Protein AF-X1M223-F1 (afdb_monomer_lite)

Sequence (99 aa):
QASEEAPRSATKEGKVGVRVPDHPFFTKVMARIERPLFGTSVNRTGEPPLQNIDEMIERFGGVDLIVTGTIGRGTSSAIID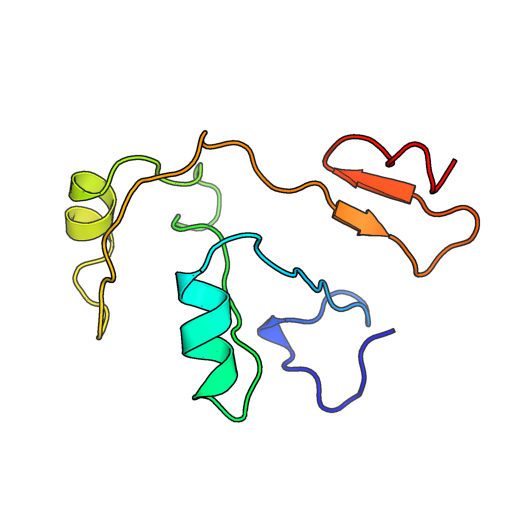LTVSPPQALRGELPEGLL

Secondary structure (DSSP, 8-state):
---TTS-GGGEETTEE-------HHHHHHHTT-SS------SS-TTSPPP--HHHHHHHHTTSS---------SPPPPEEE-SSSS-EEEESPPPGGG-

pLDDT: mean 89.84, std 5.31, range [70.06, 96.44]

Radius of gyration: 15.79 Å; chains: 1; bounding box: 36×32×34 Å

Foldseek 3Di:
DDDPPDDPVQDDPNDGDDDDDPDVVCVVVVVVDPDDDDDDAQDDPPDQGDQDVVVSCVVPVPDPDDDDDDGPPSDDDWGWDPVDPQIDTPGDDDPPVSD

InterPro domains:
  IPR006070 Threonylcarbamoyl-AMP synthase-like domain [PF01300] (10-91)
  IPR006070 Threonylcarbamoyl-AMP synthase-like domain [PS51163] (1-95)
  IPR017945 DHBP synthase RibB-like alpha/beta domain superfamily [SSF55821] (8-91)

Structure (mmCIF, N/CA/C/O backbone):
data_AF-X1M223-F1
#
_entry.id   AF-X1M223-F1
#
loop_
_atom_site.group_PDB
_atom_site.id
_atom_site.type_symbol
_atom_site.label_atom_id
_atom_site.label_alt_id
_atom_site.label_comp_id
_atom_site.label_asym_id
_atom_site.label_entity_id
_atom_site.label_seq_id
_atom_site.pdbx_PDB_ins_code
_atom_site.Cartn_x
_atom_site.Cartn_y
_atom_site.Cartn_z
_atom_site.occupancy
_atom_site.B_iso_or_equiv
_atom_site.auth_seq_id
_atom_site.auth_comp_id
_atom_site.auth_asym_id
_atom_site.auth_atom_id
_atom_site.pdbx_PDB_model_num
ATOM 1 N N . GLN A 1 1 ? -8.394 -3.503 14.475 1.00 86.69 1 GLN A N 1
ATOM 2 C CA . GLN A 1 1 ? -7.112 -4.071 14.947 1.00 86.69 1 GLN A CA 1
ATOM 3 C C . GLN A 1 1 ? -6.741 -5.232 14.036 1.00 86.69 1 GLN A C 1
ATOM 5 O O . GLN A 1 1 ? -7.647 -5.820 13.452 1.00 86.69 1 GLN A O 1
ATOM 10 N N . ALA A 1 2 ? -5.453 -5.512 13.853 1.00 90.62 2 ALA A N 1
ATOM 11 C CA . ALA A 1 2 ? -4.984 -6.680 13.112 1.00 90.62 2 ALA A CA 1
ATOM 12 C C . ALA A 1 2 ? -5.256 -7.962 13.917 1.00 90.62 2 ALA A C 1
ATOM 14 O O . ALA A 1 2 ? -5.175 -7.944 15.144 1.00 90.62 2 ALA A O 1
ATOM 15 N N . SER A 1 3 ? -5.586 -9.057 13.232 1.00 90.69 3 SER A N 1
ATOM 16 C CA . SER A 1 3 ? -5.655 -10.384 13.850 1.00 90.69 3 SER A CA 1
ATOM 17 C C . SER A 1 3 ? -4.252 -10.962 14.061 1.00 90.69 3 SER A C 1
ATOM 19 O O . SER A 1 3 ? -3.284 -10.498 13.458 1.00 90.69 3 SER A O 1
ATOM 21 N N . GLU A 1 4 ? -4.144 -12.016 14.873 1.00 88.62 4 GLU A N 1
ATOM 22 C CA . GLU A 1 4 ? -2.882 -12.745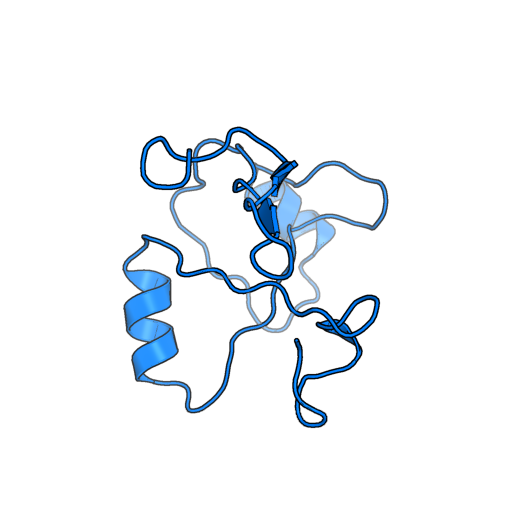 15.080 1.00 88.62 4 GLU A CA 1
ATOM 23 C C . GLU A 1 4 ? -2.364 -13.428 13.802 1.00 88.62 4 GLU A C 1
ATOM 25 O O . GLU A 1 4 ? -1.167 -13.667 13.664 1.00 88.62 4 GLU A O 1
ATOM 30 N N . GLU A 1 5 ? -3.254 -13.699 12.845 1.00 88.38 5 GLU A N 1
ATOM 31 C CA . GLU A 1 5 ? -2.925 -14.295 11.546 1.00 88.38 5 GLU A CA 1
ATOM 32 C C . GLU A 1 5 ? -2.296 -13.292 10.565 1.00 88.38 5 GLU A C 1
ATOM 34 O O . GLU A 1 5 ? -1.729 -13.689 9.543 1.00 88.38 5 GLU A O 1
ATOM 39 N N . ALA A 1 6 ? -2.390 -11.986 10.841 1.00 87.56 6 ALA A N 1
ATOM 40 C CA . ALA A 1 6 ? -1.829 -10.970 9.964 1.00 87.56 6 ALA A CA 1
ATOM 41 C C . ALA A 1 6 ? -0.288 -11.070 9.933 1.00 87.56 6 ALA A C 1
ATOM 43 O O . ALA A 1 6 ? 0.354 -11.112 10.988 1.00 87.56 6 ALA A O 1
ATOM 44 N N . PRO A 1 7 ? 0.350 -11.061 8.744 1.00 86.94 7 PRO A N 1
ATOM 45 C CA . PRO A 1 7 ? 1.803 -11.126 8.651 1.00 86.94 7 PRO A CA 1
ATOM 46 C C . PRO A 1 7 ? 2.462 -9.973 9.407 1.00 86.94 7 PRO A C 1
ATOM 48 O O . PRO A 1 7 ? 2.103 -8.815 9.198 1.00 86.94 7 PRO A O 1
ATOM 51 N N . ARG A 1 8 ? 3.492 -10.262 10.214 1.00 87.56 8 ARG A N 1
ATOM 52 C CA . ARG A 1 8 ? 4.209 -9.232 10.992 1.00 87.56 8 ARG A CA 1
ATOM 53 C C . ARG A 1 8 ? 4.750 -8.090 10.129 1.00 87.56 8 ARG A C 1
ATOM 55 O O . ARG A 1 8 ? 4.770 -6.949 10.572 1.00 87.56 8 ARG A O 1
ATOM 62 N N . SER A 1 9 ? 5.153 -8.388 8.893 1.00 87.69 9 SER A N 1
ATOM 63 C CA . SER A 1 9 ? 5.613 -7.399 7.910 1.00 87.69 9 SER A CA 1
ATOM 64 C C . SER A 1 9 ? 4.519 -6.427 7.449 1.00 87.69 9 SER A C 1
ATOM 66 O O . SER A 1 9 ? 4.839 -5.346 6.962 1.00 87.69 9 SER A O 1
ATOM 68 N N . ALA A 1 10 ? 3.246 -6.792 7.611 1.00 87.00 10 ALA A N 1
ATOM 69 C CA . ALA A 1 10 ? 2.082 -5.989 7.251 1.00 87.00 10 ALA A CA 1
ATOM 70 C C . ALA A 1 10 ? 1.423 -5.296 8.456 1.00 87.00 10 ALA A C 1
ATOM 72 O O . ALA A 1 10 ? 0.481 -4.520 8.279 1.00 87.00 10 ALA A O 1
ATOM 73 N N . THR A 1 11 ? 1.902 -5.564 9.672 1.00 92.00 11 THR A N 1
ATOM 74 C CA . THR A 1 11 ? 1.350 -5.003 10.907 1.00 92.00 11 THR A CA 1
ATOM 75 C C . THR A 1 11 ? 2.287 -3.980 11.528 1.00 92.00 11 THR A C 1
ATOM 77 O O . THR A 1 11 ? 3.489 -4.217 11.639 1.00 92.00 11 THR A O 1
ATOM 80 N N . LYS A 1 12 ? 1.731 -2.875 12.023 1.00 90.81 12 LYS A N 1
ATOM 81 C CA . LYS A 1 12 ? 2.452 -1.894 12.840 1.00 90.81 12 LYS A CA 1
ATOM 82 C C . LYS A 1 12 ? 1.608 -1.558 14.060 1.00 90.81 12 LYS A C 1
ATOM 84 O O . LYS A 1 12 ? 0.455 -1.177 13.904 1.00 90.81 12 LYS A O 1
ATOM 89 N N . GLU A 1 13 ? 2.174 -1.724 15.257 1.00 92.19 13 GLU A N 1
ATOM 90 C CA . GLU A 1 13 ? 1.502 -1.395 16.530 1.00 92.19 13 GLU A CA 1
ATOM 91 C C . GLU A 1 13 ? 0.111 -2.054 16.664 1.00 92.19 13 GLU A C 1
ATOM 93 O O . GLU A 1 13 ? -0.857 -1.434 17.092 1.00 92.19 13 GLU A O 1
ATOM 98 N N . GLY A 1 14 ? -0.016 -3.313 16.226 1.00 93.00 14 GLY A N 1
ATOM 99 C CA . GLY A 1 14 ? -1.288 -4.049 16.247 1.00 93.00 14 GLY A CA 1
ATOM 100 C C . GLY A 1 14 ? -2.311 -3.604 15.193 1.00 93.00 14 GLY A C 1
ATOM 101 O O . GLY A 1 14 ? -3.413 -4.146 15.149 1.00 93.00 14 GLY A O 1
ATOM 102 N N . LYS A 1 15 ? -1.968 -2.660 14.309 1.00 94.31 15 LYS A N 1
ATOM 103 C CA . LYS A 1 15 ? -2.812 -2.195 13.200 1.00 94.31 15 LYS A CA 1
ATOM 104 C C . LYS A 1 15 ? -2.346 -2.786 11.870 1.00 94.31 15 LYS A C 1
ATOM 106 O O . LYS A 1 15 ? -1.163 -3.059 11.678 1.00 94.31 15 LYS A O 1
ATOM 111 N N . VAL A 1 16 ? -3.285 -2.943 10.939 1.00 93.50 16 VAL A N 1
ATOM 112 C CA . VAL A 1 16 ? -3.035 -3.357 9.551 1.00 93.50 16 VAL A CA 1
ATOM 113 C C . VAL A 1 16 ? -3.673 -2.342 8.609 1.00 93.50 16 VAL A C 1
ATOM 115 O O . VAL A 1 16 ? -4.801 -1.902 8.834 1.00 93.50 16 VAL A O 1
ATOM 118 N N . GLY A 1 17 ? -2.937 -1.951 7.570 1.00 92.31 17 GLY A N 1
ATOM 119 C CA . GLY A 1 17 ? -3.453 -1.104 6.499 1.00 92.31 17 GLY A CA 1
ATOM 120 C C . GLY A 1 17 ? -4.059 -1.957 5.390 1.00 92.31 17 GLY A C 1
ATOM 121 O O . GLY A 1 17 ? -3.422 -2.896 4.918 1.00 92.31 17 GLY A O 1
ATOM 122 N N . VAL A 1 18 ? -5.270 -1.617 4.951 1.00 92.00 18 VAL A N 1
ATOM 123 C CA . VAL A 1 18 ? -5.956 -2.297 3.842 1.00 92.00 18 VAL A CA 1
ATOM 124 C C . VAL A 1 18 ? -6.275 -1.279 2.754 1.00 92.00 18 VAL A C 1
ATOM 126 O O . VAL A 1 18 ? -6.655 -0.146 3.042 1.00 92.00 18 VAL A O 1
ATOM 129 N N . ARG A 1 19 ? -6.113 -1.681 1.491 1.00 90.31 19 ARG A N 1
ATOM 130 C CA . ARG A 1 19 ? -6.459 -0.874 0.318 1.00 90.31 19 ARG A CA 1
ATOM 131 C C . ARG A 1 19 ? -7.176 -1.739 -0.708 1.00 90.31 19 ARG A C 1
ATOM 133 O O . ARG A 1 19 ? -6.752 -2.863 -0.958 1.00 90.31 19 ARG A O 1
ATOM 140 N N . VAL A 1 20 ? -8.191 -1.171 -1.352 1.00 89.69 20 VAL A N 1
ATOM 141 C CA . VAL A 1 20 ? -8.854 -1.745 -2.529 1.00 89.69 20 VAL A CA 1
ATOM 142 C C . VAL A 1 20 ? -8.498 -0.867 -3.733 1.00 89.69 20 VAL A C 1
ATOM 144 O O . VAL A 1 20 ? -9.057 0.219 -3.866 1.00 89.69 20 VAL A O 1
ATOM 147 N N . PRO A 1 21 ? -7.503 -1.245 -4.560 1.00 87.06 21 PRO A N 1
ATOM 148 C CA . PRO A 1 21 ? -7.131 -0.448 -5.723 1.00 87.06 21 PRO A CA 1
ATOM 149 C C . PRO A 1 21 ? -8.248 -0.447 -6.768 1.00 87.06 21 PRO A C 1
ATOM 151 O O . PRO A 1 21 ? -8.693 -1.513 -7.191 1.00 87.06 21 PRO A O 1
ATOM 154 N N . ASP A 1 22 ? -8.633 0.736 -7.238 1.0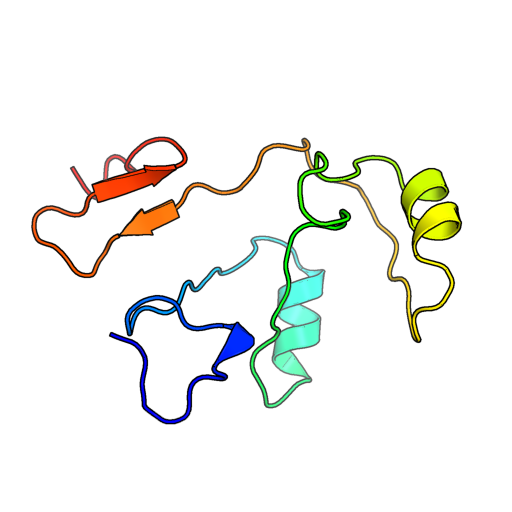0 87.50 22 ASP A N 1
ATOM 155 C CA . ASP A 1 22 ? -9.533 0.890 -8.382 1.00 87.50 22 ASP A CA 1
ATOM 156 C C . ASP A 1 22 ? -8.767 0.662 -9.695 1.00 87.50 22 ASP A C 1
ATOM 158 O O . ASP A 1 22 ? -8.370 1.593 -10.396 1.00 87.50 22 ASP A O 1
ATOM 162 N N . HIS A 1 23 ? -8.423 -0.599 -9.968 1.00 87.19 23 HIS A N 1
ATOM 163 C CA . HIS A 1 23 ? -7.730 -0.973 -11.195 1.00 87.19 23 HIS A CA 1
ATOM 164 C C . HIS A 1 23 ? -8.049 -2.427 -11.602 1.00 87.19 23 HIS A C 1
ATOM 166 O O . HIS A 1 23 ? -7.770 -3.351 -10.827 1.00 87.19 23 HIS A O 1
ATOM 172 N N . PRO A 1 24 ? -8.526 -2.681 -12.843 1.00 90.62 24 PRO A N 1
ATOM 173 C CA . PRO A 1 24 ? -9.003 -4.001 -13.276 1.00 90.62 24 PRO A CA 1
ATOM 174 C C . PRO A 1 24 ? -7.993 -5.145 -13.132 1.00 90.62 24 PRO A C 1
ATOM 176 O O . PRO A 1 24 ? -8.385 -6.300 -12.961 1.00 90.62 24 PRO A O 1
ATOM 179 N N . PHE A 1 25 ? -6.692 -4.846 -13.210 1.00 91.12 25 PHE A N 1
ATOM 180 C CA . PHE A 1 25 ? -5.633 -5.830 -12.960 1.00 91.12 25 PHE A CA 1
ATOM 181 C C . PHE A 1 25 ? -5.757 -6.460 -11.568 1.00 91.12 25 PHE A C 1
ATOM 183 O O . PHE A 1 25 ? -5.806 -7.684 -11.468 1.00 91.12 25 PHE A O 1
ATOM 190 N N . PHE A 1 26 ? -5.877 -5.650 -10.509 1.00 90.75 26 PHE A N 1
ATOM 191 C CA . PHE A 1 26 ? -5.960 -6.175 -9.147 1.00 90.75 26 PHE A CA 1
ATOM 192 C C . PHE A 1 26 ? -7.253 -6.957 -8.945 1.00 90.75 26 PHE A C 1
ATOM 194 O O . PHE A 1 26 ? -7.200 -8.042 -8.382 1.00 90.75 26 PHE A O 1
ATOM 201 N N . THR A 1 27 ? -8.385 -6.508 -9.495 1.00 90.94 27 THR A N 1
ATOM 202 C CA . THR A 1 27 ? -9.637 -7.284 -9.456 1.00 90.94 27 THR A CA 1
ATOM 203 C C . THR A 1 27 ? -9.465 -8.676 -10.076 1.00 90.94 27 THR A C 1
ATOM 205 O O . THR A 1 27 ? -9.851 -9.677 -9.475 1.00 90.94 27 THR A O 1
ATOM 208 N N . LYS A 1 28 ? -8.838 -8.769 -11.258 1.00 93.88 28 LYS A N 1
ATOM 209 C CA . LYS A 1 28 ? -8.618 -10.048 -11.960 1.00 93.88 28 LYS A CA 1
ATOM 210 C C . LYS A 1 28 ? -7.613 -10.961 -11.256 1.00 93.88 28 LYS A C 1
ATOM 212 O O . LYS A 1 28 ? -7.778 -12.181 -11.326 1.00 93.88 28 LYS A O 1
ATOM 217 N N . VAL A 1 29 ? -6.581 -10.386 -10.637 1.00 93.88 29 VAL A N 1
ATOM 218 C CA . VAL A 1 29 ? -5.562 -11.120 -9.870 1.00 93.88 29 VAL A CA 1
ATOM 219 C C . VAL A 1 29 ? -6.156 -11.637 -8.567 1.00 93.88 29 VAL A C 1
ATOM 221 O O . VAL A 1 29 ? -6.077 -12.834 -8.314 1.00 93.88 29 VAL A O 1
ATOM 224 N N . MET A 1 30 ? -6.819 -10.775 -7.792 1.00 93.19 30 MET A N 1
ATOM 225 C CA . MET A 1 30 ? -7.454 -11.148 -6.524 1.00 93.19 30 MET A CA 1
ATOM 226 C C . MET A 1 30 ? -8.528 -12.228 -6.708 1.00 93.19 30 MET A C 1
ATOM 228 O O . MET A 1 30 ? -8.667 -13.084 -5.849 1.00 93.19 30 MET A O 1
ATOM 232 N N . ALA A 1 31 ? -9.229 -12.259 -7.847 1.00 93.50 31 ALA A N 1
ATOM 233 C CA . ALA A 1 31 ? -10.184 -13.327 -8.167 1.00 93.50 31 ALA A CA 1
ATOM 234 C C . ALA A 1 31 ? -9.537 -14.706 -8.425 1.00 93.50 31 ALA A C 1
ATOM 236 O O . ALA A 1 31 ? -10.246 -15.703 -8.527 1.00 93.50 31 ALA A O 1
ATOM 237 N N . ARG A 1 32 ? -8.211 -14.766 -8.599 1.00 95.25 32 ARG A N 1
ATOM 238 C CA . ARG A 1 32 ? -7.452 -15.996 -8.887 1.00 95.25 32 ARG A CA 1
ATOM 239 C C . ARG A 1 32 ? -6.541 -16.426 -7.745 1.00 95.25 32 ARG A C 1
ATOM 241 O O . ARG A 1 32 ? -6.085 -17.564 -7.754 1.00 95.25 32 ARG A O 1
ATOM 248 N N . ILE A 1 33 ? -6.235 -15.530 -6.810 1.00 94.00 33 ILE A N 1
ATOM 249 C CA . ILE A 1 33 ? -5.386 -15.837 -5.661 1.00 94.00 33 ILE A CA 1
ATOM 250 C C . ILE A 1 33 ? -6.245 -15.983 -4.408 1.00 94.00 33 ILE A C 1
ATOM 252 O O . ILE A 1 33 ? -7.054 -15.123 -4.085 1.00 94.00 33 ILE A O 1
ATOM 25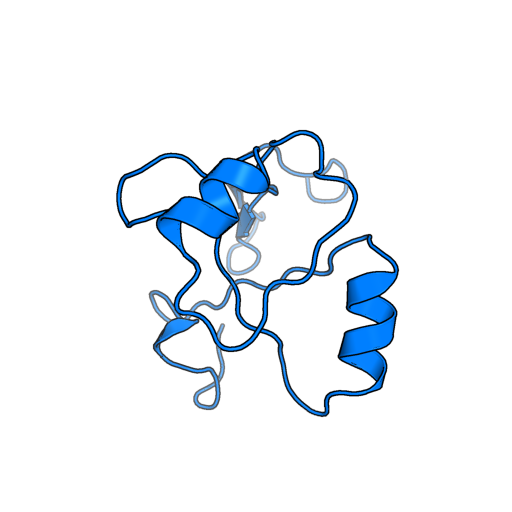6 N N . GLU A 1 34 ? -6.035 -17.057 -3.656 1.00 90.31 34 GLU A N 1
ATOM 257 C CA . GLU A 1 34 ? -6.762 -17.330 -2.406 1.00 90.31 34 GLU A CA 1
ATOM 258 C C . GLU A 1 34 ? -6.058 -16.708 -1.187 1.00 90.31 34 GLU A C 1
ATOM 260 O O . GLU A 1 34 ? -6.034 -17.271 -0.095 1.00 90.31 34 GLU A O 1
ATOM 265 N N . ARG A 1 35 ? -5.384 -15.568 -1.380 1.00 88.69 35 ARG A N 1
ATOM 266 C CA . ARG A 1 35 ? -4.609 -14.891 -0.331 1.00 88.69 35 ARG A CA 1
ATOM 267 C C . ARG A 1 35 ? -4.508 -13.384 -0.565 1.00 88.69 35 ARG A C 1
ATOM 269 O O . ARG A 1 35 ? -4.564 -12.952 -1.717 1.00 88.69 35 ARG A O 1
ATOM 276 N N . PRO A 1 36 ? -4.311 -12.578 0.493 1.00 86.81 36 PRO A N 1
ATOM 277 C CA . PRO A 1 36 ? -4.051 -11.151 0.351 1.00 86.81 36 PRO A CA 1
ATOM 278 C C . PRO A 1 36 ? -2.780 -10.879 -0.455 1.00 86.81 36 PRO A C 1
ATOM 280 O O . PRO A 1 36 ? -1.790 -11.605 -0.343 1.00 86.81 36 PRO A O 1
ATOM 283 N N . LEU A 1 37 ? -2.788 -9.783 -1.211 1.00 89.69 37 LEU A N 1
ATOM 284 C CA . LEU A 1 37 ? -1.592 -9.256 -1.853 1.00 89.69 37 LEU A CA 1
ATOM 285 C C . LEU A 1 37 ? -0.987 -8.154 -0.980 1.00 89.69 37 LEU A C 1
ATOM 287 O O . LEU A 1 37 ? -1.598 -7.106 -0.772 1.00 89.69 37 LEU A O 1
ATOM 291 N N . PHE A 1 38 ? 0.221 -8.396 -0.479 1.00 88.00 38 PHE A N 1
ATOM 292 C CA . PHE A 1 38 ? 1.001 -7.405 0.253 1.00 88.00 38 PHE A CA 1
ATOM 293 C C . PHE A 1 38 ? 1.919 -6.647 -0.708 1.00 88.00 38 PHE A C 1
ATOM 295 O O . PHE A 1 38 ? 2.572 -7.256 -1.552 1.00 88.00 38 PHE A O 1
ATOM 302 N N . GLY A 1 39 ? 1.984 -5.323 -0.579 1.00 86.69 39 GLY A N 1
ATOM 303 C CA . GLY A 1 39 ? 2.846 -4.507 -1.424 1.00 86.69 39 GLY A CA 1
ATOM 304 C C . GLY A 1 39 ? 3.081 -3.112 -0.861 1.00 86.69 39 GLY A C 1
ATOM 305 O O . GLY A 1 39 ? 2.217 -2.536 -0.199 1.00 86.69 39 GLY A O 1
ATOM 306 N N . THR A 1 40 ? 4.258 -2.572 -1.156 1.00 85.88 40 THR A N 1
ATOM 307 C CA . THR A 1 40 ? 4.655 -1.189 -0.872 1.00 85.88 40 THR A CA 1
ATOM 308 C C . THR A 1 40 ? 4.806 -0.413 -2.179 1.00 85.88 40 THR A C 1
ATOM 310 O O . THR A 1 40 ? 4.592 -0.945 -3.268 1.00 85.88 40 THR A O 1
ATOM 313 N N . SER A 1 41 ? 5.178 0.862 -2.089 1.00 87.31 41 SER A N 1
ATOM 314 C CA . SER A 1 41 ? 5.728 1.570 -3.243 1.00 87.31 41 SER A CA 1
ATOM 315 C C . SER A 1 41 ? 7.014 0.894 -3.736 1.00 87.31 41 SER A C 1
ATOM 317 O O . SER A 1 41 ? 7.712 0.228 -2.968 1.00 87.31 41 SER A O 1
ATOM 319 N N . VAL A 1 42 ? 7.309 1.063 -5.027 1.00 90.88 42 VAL A N 1
ATOM 320 C CA . VAL A 1 42 ? 8.550 0.580 -5.641 1.00 90.88 42 VAL A CA 1
ATOM 321 C C . VAL A 1 42 ? 9.643 1.610 -5.376 1.00 90.88 42 VAL A C 1
ATOM 323 O O . VAL A 1 42 ? 9.743 2.615 -6.077 1.00 90.88 42 VAL A O 1
ATOM 326 N N . ASN A 1 43 ? 10.409 1.396 -4.311 1.00 92.12 43 ASN A N 1
ATOM 327 C CA . ASN A 1 43 ? 11.544 2.221 -3.903 1.00 92.12 43 ASN A CA 1
ATOM 328 C C . ASN A 1 43 ? 12.414 1.470 -2.895 1.00 92.12 43 ASN A C 1
ATOM 330 O O . ASN A 1 43 ? 11.961 0.532 -2.238 1.00 92.12 43 ASN A O 1
ATOM 334 N N . ARG A 1 44 ? 13.667 1.910 -2.742 1.00 91.31 44 ARG A N 1
ATOM 335 C CA . ARG A 1 44 ? 14.466 1.523 -1.577 1.00 91.31 44 ARG A CA 1
ATOM 336 C C . ARG A 1 44 ? 14.041 2.360 -0.374 1.00 91.31 44 ARG A C 1
ATOM 338 O O . ARG A 1 44 ? 13.562 3.485 -0.515 1.00 91.31 44 ARG A O 1
ATOM 345 N N . THR A 1 45 ? 14.209 1.804 0.821 1.00 90.00 45 THR A N 1
ATOM 346 C CA . THR A 1 45 ? 13.861 2.481 2.075 1.00 90.00 45 THR A CA 1
ATOM 347 C C . THR A 1 45 ? 14.518 3.859 2.157 1.00 90.00 45 THR A C 1
ATOM 349 O O . THR A 1 45 ? 15.729 3.976 2.003 1.00 90.00 45 THR A O 1
ATOM 352 N N . GLY A 1 46 ? 13.715 4.891 2.422 1.00 90.12 46 GLY A N 1
ATOM 353 C CA . GLY A 1 46 ? 14.167 6.283 2.518 1.00 90.12 46 GLY A CA 1
ATOM 354 C C . GLY A 1 46 ? 14.152 7.055 1.197 1.00 90.12 46 GLY A C 1
ATOM 355 O O . GLY A 1 46 ? 14.244 8.278 1.221 1.00 90.12 46 GLY A O 1
ATOM 356 N N . GLU A 1 47 ? 13.978 6.381 0.061 1.00 92.56 47 GLU A N 1
ATOM 357 C CA . GLU A 1 47 ? 13.908 7.032 -1.247 1.00 92.56 47 GLU A CA 1
ATOM 358 C C . GLU A 1 47 ? 12.462 7.287 -1.705 1.00 92.56 47 GLU A C 1
ATOM 360 O O . GLU A 1 47 ? 11.547 6.570 -1.282 1.00 92.56 47 GLU A O 1
ATOM 365 N N . PRO A 1 48 ? 12.235 8.261 -2.607 1.00 89.31 48 PRO A N 1
ATOM 366 C CA . PRO A 1 48 ? 10.937 8.461 -3.243 1.00 89.31 48 PRO A CA 1
ATOM 367 C C . PRO A 1 48 ? 10.476 7.242 -4.068 1.00 89.31 48 PRO A C 1
ATOM 369 O O . PRO A 1 48 ? 11.306 6.567 -4.679 1.00 89.31 48 PRO A O 1
ATOM 372 N N . PRO A 1 49 ? 9.156 6.974 -4.146 1.00 90.06 49 PRO A N 1
ATOM 373 C CA . PRO A 1 49 ? 8.582 6.007 -5.081 1.00 90.06 49 PRO A CA 1
ATOM 374 C C . PRO A 1 49 ? 8.955 6.308 -6.532 1.00 90.06 49 PRO A C 1
ATOM 376 O O . PRO A 1 49 ? 8.747 7.430 -7.000 1.00 90.06 49 PRO A O 1
ATOM 379 N N . LEU A 1 50 ? 9.419 5.291 -7.255 1.00 90.62 50 LEU A N 1
ATOM 380 C CA . LEU A 1 50 ? 9.689 5.399 -8.685 1.00 90.62 50 LEU A CA 1
ATOM 381 C C . LEU A 1 50 ? 8.394 5.609 -9.479 1.00 90.62 50 LEU A C 1
ATOM 383 O O . LEU A 1 50 ? 7.334 5.095 -9.114 1.00 90.62 50 LEU A O 1
ATOM 387 N N . GLN A 1 51 ? 8.493 6.354 -10.582 1.00 89.00 51 GLN A N 1
ATOM 388 C CA . GLN A 1 51 ? 7.378 6.649 -11.499 1.00 89.00 51 GLN A CA 1
ATOM 389 C C . GLN A 1 51 ? 7.711 6.337 -12.964 1.00 89.00 51 GLN A C 1
ATOM 391 O O . GLN A 1 51 ? 6.903 6.600 -13.850 1.00 89.00 51 GLN A O 1
ATOM 396 N N . ASN A 1 52 ? 8.897 5.792 -13.233 1.00 89.62 52 ASN A N 1
ATOM 397 C CA . ASN A 1 52 ? 9.349 5.413 -14.563 1.00 89.62 52 ASN A CA 1
ATOM 398 C C . ASN A 1 52 ? 9.625 3.904 -14.590 1.00 89.62 52 ASN A C 1
ATOM 400 O O . ASN A 1 52 ? 10.301 3.384 -13.705 1.00 89.62 52 ASN A O 1
ATOM 404 N N . ILE A 1 53 ? 9.075 3.203 -15.585 1.00 90.94 53 ILE A N 1
ATOM 405 C CA . ILE A 1 53 ? 9.191 1.743 -15.665 1.00 90.94 53 ILE A CA 1
ATOM 406 C C . ILE A 1 53 ? 10.611 1.283 -16.007 1.00 90.94 53 ILE A C 1
ATOM 408 O O . ILE A 1 53 ? 11.051 0.270 -15.471 1.00 90.94 53 ILE A O 1
ATOM 412 N N . ASP A 1 54 ? 11.339 2.031 -16.835 1.00 93.06 54 ASP A N 1
ATOM 413 C CA . ASP A 1 54 ? 12.710 1.693 -17.223 1.00 93.06 54 ASP A CA 1
ATOM 414 C C . ASP A 1 54 ? 13.632 1.758 -15.999 1.00 93.06 54 ASP A C 1
ATOM 416 O O . ASP A 1 54 ? 14.385 0.822 -15.739 1.00 93.06 54 ASP A O 1
ATOM 420 N N . GLU A 1 55 ? 13.475 2.790 -15.165 1.00 93.62 55 GLU A N 1
ATOM 421 C CA . GLU A 1 55 ? 14.193 2.918 -13.892 1.00 93.62 55 GLU A CA 1
ATOM 422 C C . GLU A 1 55 ? 13.815 1.799 -12.905 1.00 93.62 55 GLU A C 1
ATOM 424 O O . GLU A 1 55 ? 14.672 1.260 -12.202 1.00 93.62 55 GLU A O 1
ATOM 429 N N . MET A 1 56 ? 12.537 1.402 -12.849 1.00 93.31 56 MET A N 1
ATOM 430 C CA . MET A 1 56 ? 12.116 0.267 -12.018 1.00 93.31 56 MET A CA 1
ATOM 431 C C . MET A 1 56 ? 12.783 -1.033 -12.474 1.00 93.31 56 MET A C 1
ATOM 433 O O . MET A 1 56 ? 13.276 -1.783 -11.633 1.00 93.31 56 MET A O 1
ATOM 437 N N . ILE A 1 57 ? 12.816 -1.298 -13.782 1.00 94.50 57 ILE A N 1
ATOM 438 C CA . ILE A 1 57 ? 13.443 -2.496 -14.355 1.00 94.50 57 ILE A CA 1
ATOM 439 C C . ILE A 1 57 ? 14.951 -2.482 -14.094 1.00 94.50 57 ILE A C 1
ATOM 441 O O . ILE A 1 57 ? 15.497 -3.491 -13.652 1.00 94.50 57 ILE A O 1
ATOM 445 N N . GLU A 1 58 ? 15.618 -1.347 -14.297 1.00 95.50 58 GLU A N 1
ATOM 446 C CA . GLU A 1 58 ? 17.053 -1.208 -14.043 1.00 95.50 58 GLU A CA 1
ATOM 447 C C . GLU A 1 58 ? 17.395 -1.481 -12.570 1.00 95.50 58 GLU A C 1
ATOM 449 O O . GLU A 1 58 ? 18.322 -2.231 -12.259 1.00 95.50 58 GLU A O 1
ATOM 454 N N . ARG A 1 59 ? 16.622 -0.909 -11.640 1.00 95.31 59 ARG A N 1
ATOM 455 C CA . ARG A 1 59 ? 16.929 -0.959 -10.203 1.00 95.31 59 ARG A CA 1
ATOM 456 C C . ARG A 1 59 ? 16.432 -2.218 -9.493 1.00 95.31 59 ARG A C 1
ATOM 458 O O . ARG A 1 59 ? 17.003 -2.585 -8.461 1.00 95.31 59 ARG A O 1
ATOM 465 N N . PHE A 1 60 ? 15.374 -2.848 -10.005 1.00 94.50 60 PHE A N 1
ATOM 466 C CA . PHE A 1 60 ? 14.689 -3.992 -9.388 1.00 94.50 60 PHE A CA 1
ATOM 467 C C . PHE A 1 60 ? 14.585 -5.217 -10.310 1.00 94.50 60 PHE A C 1
ATOM 469 O O . PHE A 1 60 ? 13.851 -6.147 -9.993 1.00 94.50 60 PHE A O 1
ATOM 476 N N . GLY A 1 61 ? 15.342 -5.282 -11.409 1.00 94.31 61 GLY A N 1
ATOM 477 C CA . GLY A 1 61 ? 15.290 -6.379 -12.389 1.00 94.31 61 GLY A CA 1
ATOM 478 C C . GLY A 1 61 ? 15.607 -7.787 -11.864 1.00 94.31 61 GLY A C 1
ATOM 479 O O . GLY A 1 61 ? 15.417 -8.756 -12.586 1.00 94.31 61 GLY A O 1
ATOM 480 N N . GLY A 1 62 ? 16.067 -7.926 -10.617 1.00 95.12 62 GLY A N 1
ATOM 481 C CA . GLY A 1 62 ? 16.335 -9.216 -9.971 1.00 95.12 62 GLY A CA 1
ATOM 482 C C . GLY A 1 62 ? 15.117 -9.914 -9.348 1.00 95.12 62 GLY A C 1
ATOM 483 O O . GLY A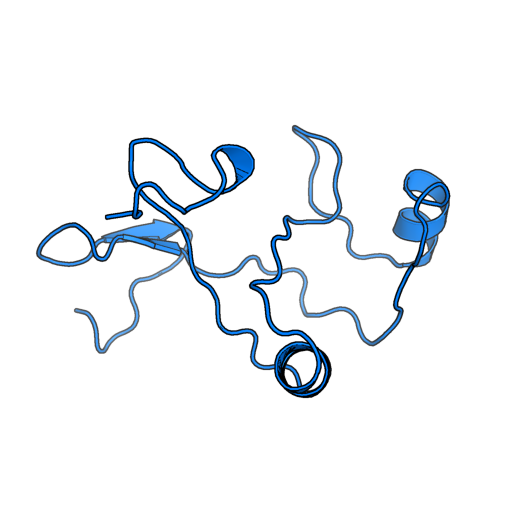 1 62 ? 15.308 -10.866 -8.598 1.00 95.12 62 GLY A O 1
ATOM 484 N N . VAL A 1 63 ? 13.893 -9.429 -9.580 1.00 94.50 63 VAL A N 1
ATOM 485 C CA . VAL A 1 63 ? 12.648 -10.052 -9.085 1.00 94.50 63 VAL A CA 1
ATOM 486 C C . VAL A 1 63 ? 12.124 -11.128 -10.040 1.00 94.50 63 VAL A C 1
ATOM 488 O O . VAL A 1 63 ? 12.403 -11.093 -11.235 1.00 94.50 63 VAL A O 1
ATOM 491 N N . ASP A 1 64 ? 11.295 -12.047 -9.535 1.00 96.44 64 ASP A N 1
ATOM 492 C CA . ASP A 1 64 ? 10.726 -13.145 -10.336 1.00 96.44 64 ASP A CA 1
ATOM 493 C C . ASP A 1 64 ? 9.803 -12.669 -11.472 1.00 96.44 64 ASP A C 1
ATOM 495 O O . ASP A 1 64 ? 9.655 -13.343 -12.492 1.00 96.44 64 ASP A O 1
ATOM 499 N N . LEU A 1 65 ? 9.136 -11.523 -11.288 1.00 93.62 65 LEU A N 1
ATOM 500 C CA . LEU A 1 65 ? 8.172 -10.984 -12.242 1.00 93.62 65 LEU A CA 1
ATOM 501 C C . LEU A 1 65 ? 8.051 -9.463 -12.125 1.00 93.62 65 LEU A C 1
ATOM 503 O O . LEU A 1 65 ? 7.816 -8.928 -11.042 1.00 93.62 65 LEU A O 1
ATOM 507 N N . ILE A 1 66 ? 8.093 -8.786 -13.274 1.00 92.38 66 ILE A N 1
ATOM 508 C CA . ILE A 1 66 ? 7.686 -7.386 -13.418 1.00 92.38 66 ILE A CA 1
ATOM 509 C C . ILE A 1 66 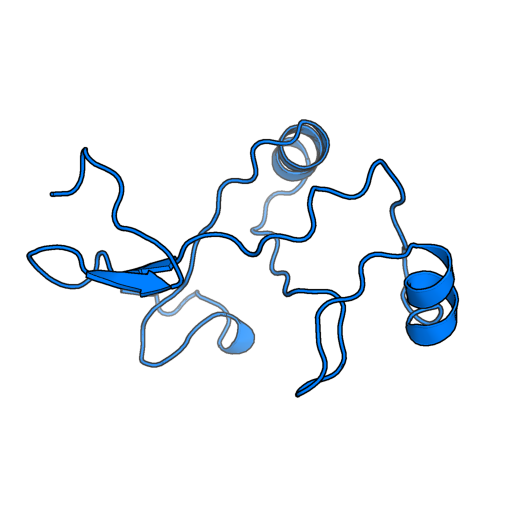? 6.449 -7.337 -14.311 1.00 92.38 66 ILE A C 1
ATOM 511 O O . ILE A 1 66 ? 6.466 -7.811 -15.445 1.00 92.38 66 ILE A O 1
ATOM 515 N N . VAL A 1 67 ? 5.368 -6.750 -13.796 1.00 90.69 67 VAL A N 1
ATOM 516 C CA . VAL A 1 67 ? 4.141 -6.506 -14.561 1.00 90.69 67 VAL A CA 1
ATOM 517 C C . VAL A 1 67 ? 4.102 -5.039 -14.965 1.00 90.69 67 VAL A C 1
ATOM 519 O O . VAL A 1 67 ? 4.121 -4.159 -14.106 1.00 90.69 67 VAL A O 1
ATOM 522 N N . THR A 1 68 ? 4.033 -4.778 -16.267 1.00 89.12 68 THR A N 1
ATOM 523 C CA . THR A 1 68 ? 4.012 -3.422 -16.823 1.00 89.12 68 THR A CA 1
ATOM 524 C C . THR A 1 68 ? 2.597 -2.999 -17.226 1.00 89.12 68 THR A C 1
ATOM 526 O O . THR A 1 68 ? 1.712 -3.823 -17.466 1.00 89.12 68 THR A O 1
ATOM 529 N N . GLY A 1 69 ? 2.370 -1.689 -17.274 1.00 86.00 69 GLY A N 1
ATOM 530 C CA . GLY A 1 69 ? 1.096 -1.075 -17.632 1.00 86.00 69 GLY A CA 1
ATOM 531 C C . GLY A 1 69 ? 1.188 0.444 -17.535 1.00 86.00 69 GLY A C 1
ATOM 532 O O . GLY A 1 69 ? 2.272 1.000 -17.356 1.00 86.00 69 GLY A O 1
ATOM 533 N N . THR A 1 70 ? 0.054 1.131 -17.641 1.00 81.62 70 THR A N 1
ATOM 534 C CA . THR A 1 70 ? 0.015 2.583 -17.446 1.00 81.62 70 THR A CA 1
ATOM 535 C C . THR A 1 70 ? 0.361 2.930 -15.999 1.00 81.62 70 THR A C 1
ATOM 537 O O . THR A 1 70 ? -0.265 2.425 -15.066 1.00 81.62 70 THR A O 1
ATOM 540 N N . ILE A 1 71 ? 1.343 3.811 -15.804 1.00 77.56 71 ILE A N 1
ATOM 541 C CA . ILE A 1 71 ? 1.702 4.316 -14.477 1.00 77.56 71 ILE A CA 1
ATOM 542 C C . ILE A 1 71 ? 0.691 5.398 -14.083 1.00 77.56 71 ILE A C 1
ATOM 544 O O . ILE A 1 71 ? 0.350 6.272 -14.880 1.00 77.56 71 ILE A O 1
ATOM 548 N N . GLY A 1 72 ? 0.166 5.306 -12.857 1.00 74.12 72 GLY A N 1
ATOM 549 C CA . GLY A 1 72 ? -0.767 6.292 -12.313 1.00 74.12 72 GLY A CA 1
ATOM 550 C C . GLY A 1 72 ? -0.125 7.671 -12.116 1.00 74.12 72 GLY A C 1
ATOM 551 O O . GLY A 1 72 ? 1.057 7.876 -12.362 1.00 74.12 72 GLY A O 1
ATOM 552 N N . ARG A 1 73 ? -0.893 8.634 -11.597 1.00 70.06 73 ARG A N 1
ATOM 553 C CA . ARG A 1 73 ? -0.468 10.043 -11.431 1.00 70.06 73 ARG A CA 1
ATOM 554 C C . ARG A 1 73 ? 0.665 10.286 -10.410 1.00 70.06 73 ARG A C 1
ATOM 556 O O . ARG A 1 73 ? 0.930 11.429 -10.060 1.00 70.06 73 ARG A O 1
ATOM 563 N N . GLY A 1 74 ? 1.287 9.238 -9.876 1.00 70.12 74 GLY A N 1
ATOM 564 C CA . GLY A 1 74 ? 2.345 9.315 -8.865 1.00 70.12 74 GLY A CA 1
ATOM 565 C C . GLY A 1 74 ? 1.918 9.780 -7.469 1.00 70.12 74 GLY A C 1
ATOM 566 O O . GLY A 1 74 ? 2.732 9.802 -6.548 1.00 70.12 74 GLY A O 1
ATOM 567 N N . THR A 1 75 ? 0.640 10.103 -7.263 1.00 78.38 75 THR A N 1
ATOM 568 C CA . THR A 1 75 ? 0.115 10.471 -5.946 1.00 78.38 75 THR A CA 1
ATOM 569 C C . THR A 1 75 ? -0.082 9.232 -5.077 1.00 78.38 75 THR A C 1
ATOM 571 O O . THR A 1 75 ? -0.733 8.262 -5.466 1.00 78.38 75 THR A O 1
ATOM 574 N N . SER A 1 76 ? 0.468 9.270 -3.865 1.00 81.44 76 SER A N 1
ATOM 575 C CA . SER A 1 76 ? 0.255 8.217 -2.875 1.00 81.44 76 SER A CA 1
ATOM 576 C C . SER A 1 76 ? -1.183 8.227 -2.347 1.00 81.44 76 SER A C 1
ATOM 578 O O . SER A 1 76 ? -1.771 9.287 -2.164 1.00 81.44 76 SER A O 1
ATOM 580 N N . SER A 1 77 ? -1.740 7.049 -2.047 1.00 85.31 77 SER A N 1
ATOM 581 C CA . SER A 1 77 ? -3.095 6.925 -1.485 1.00 85.31 77 SER A CA 1
ATOM 582 C C . SER A 1 77 ? -3.236 7.652 -0.140 1.00 85.31 77 SER A C 1
ATOM 584 O O . SER A 1 77 ? -2.295 7.649 0.659 1.00 85.31 77 SER A O 1
ATOM 586 N N . ALA A 1 78 ? -4.414 8.203 0.155 1.00 91.50 78 ALA A N 1
ATOM 587 C CA . ALA A 1 78 ? -4.737 8.647 1.510 1.00 91.50 78 ALA A CA 1
ATOM 588 C C . ALA A 1 78 ? -4.662 7.468 2.500 1.00 91.50 78 ALA A C 1
ATOM 590 O O . ALA A 1 78 ? -4.855 6.309 2.116 1.00 91.50 78 ALA A O 1
ATOM 591 N N . ILE A 1 79 ? -4.343 7.757 3.760 1.00 93.88 79 ILE A N 1
ATOM 592 C CA . ILE A 1 79 ? -4.330 6.778 4.852 1.00 93.88 79 ILE A CA 1
ATOM 593 C C . ILE A 1 79 ? -5.220 7.329 5.954 1.00 93.88 79 ILE A C 1
ATOM 595 O O . ILE A 1 79 ? -4.911 8.378 6.515 1.00 93.88 79 ILE A O 1
ATOM 599 N N . ILE A 1 80 ? -6.292 6.604 6.264 1.00 95.25 80 ILE A N 1
ATOM 600 C CA . ILE A 1 80 ? -7.255 6.963 7.303 1.00 95.25 80 ILE A CA 1
ATOM 601 C C . ILE A 1 80 ? -7.175 5.925 8.424 1.00 95.25 80 ILE A C 1
ATOM 603 O O . ILE A 1 80 ? -7.261 4.722 8.170 1.00 95.25 80 ILE A O 1
ATOM 607 N N . ASP A 1 81 ? -6.997 6.385 9.658 1.00 95.12 81 ASP A N 1
ATOM 608 C CA . ASP A 1 81 ? -7.070 5.561 10.855 1.00 95.12 81 ASP A CA 1
ATOM 609 C C . ASP A 1 81 ? -8.529 5.410 11.297 1.00 95.12 81 ASP A C 1
ATOM 611 O O . ASP A 1 81 ? -9.135 6.329 11.846 1.00 95.12 81 ASP A O 1
ATOM 615 N N . LEU A 1 82 ? -9.077 4.222 11.047 1.00 94.44 82 LEU A N 1
ATOM 616 C CA . LEU A 1 82 ? -10.425 3.820 11.456 1.00 94.44 82 LEU A CA 1
ATOM 617 C C . LEU A 1 82 ? -10.446 3.128 12.830 1.00 94.44 82 LEU A C 1
ATOM 619 O O . LEU A 1 82 ? -11.468 2.574 13.226 1.00 94.44 82 LEU A O 1
ATOM 623 N N . THR A 1 83 ? -9.321 3.089 13.550 1.00 94.19 83 THR A N 1
ATOM 624 C CA . THR A 1 83 ? -9.249 2.487 14.895 1.00 94.19 83 THR A CA 1
ATOM 625 C C . THR A 1 83 ? -9.588 3.468 16.019 1.00 94.19 83 THR A C 1
ATOM 627 O O . THR A 1 83 ? -9.633 3.067 17.181 1.00 94.19 83 THR A O 1
ATOM 630 N N . VAL A 1 84 ? -9.832 4.734 15.675 1.00 93.56 84 VAL A N 1
ATOM 631 C CA . VAL A 1 84 ? -10.166 5.836 16.585 1.00 93.56 84 VAL A CA 1
ATOM 632 C C . VAL A 1 84 ? -11.499 6.479 16.187 1.00 93.56 84 VAL A C 1
ATOM 634 O O . VAL A 1 84 ? -11.940 6.342 15.048 1.00 93.56 84 VAL A O 1
ATOM 637 N N . SER A 1 85 ? -12.141 7.174 17.132 1.00 93.19 85 SER A N 1
ATOM 638 C CA . SER A 1 85 ? -13.389 7.914 16.910 1.00 93.19 85 SER A CA 1
ATOM 639 C C . SER A 1 85 ? -13.231 9.365 17.392 1.00 93.19 85 SER A C 1
ATOM 641 O O . SER A 1 85 ? -12.961 9.554 18.581 1.00 93.19 85 SER A O 1
ATOM 643 N N . PRO A 1 86 ? -13.415 10.380 16.525 1.00 92.81 86 PRO A N 1
ATOM 644 C CA . PRO A 1 86 ? -13.696 10.260 15.090 1.00 92.81 86 PRO A CA 1
ATOM 645 C C . PRO A 1 86 ? -12.489 9.706 14.300 1.00 92.81 86 PRO A C 1
ATOM 647 O O . PRO A 1 86 ? -11.363 9.770 14.806 1.00 92.81 86 PRO A O 1
ATOM 650 N N . PRO A 1 87 ? -12.699 9.165 13.082 1.00 95.31 87 PRO A N 1
ATOM 651 C CA . PRO A 1 87 ? -11.614 8.763 12.188 1.00 95.31 87 PRO A CA 1
ATOM 652 C C . PRO A 1 87 ? -10.590 9.878 11.956 1.00 95.31 87 PRO A C 1
ATOM 654 O O . PRO A 1 87 ? -10.934 11.059 11.950 1.00 95.31 87 PRO A O 1
ATOM 657 N N . GLN A 1 88 ? -9.328 9.513 11.720 1.00 94.88 88 GLN A N 1
ATOM 658 C CA . GLN A 1 88 ? -8.248 10.488 11.516 1.00 94.88 88 GLN A CA 1
ATOM 659 C C . GLN A 1 88 ? -7.492 10.247 10.211 1.00 94.88 88 GLN A C 1
ATOM 661 O O . GLN A 1 88 ? -7.120 9.118 9.904 1.00 94.88 88 GLN A O 1
ATOM 666 N N . ALA A 1 89 ? -7.193 11.304 9.454 1.00 95.31 89 ALA A N 1
ATOM 667 C CA . ALA A 1 89 ? -6.249 11.211 8.341 1.00 95.31 89 ALA A CA 1
ATOM 668 C C . ALA A 1 89 ? -4.805 11.152 8.866 1.00 95.31 89 ALA A C 1
ATOM 670 O O . ALA A 1 89 ? -4.317 12.092 9.485 1.00 95.31 89 ALA A O 1
ATOM 671 N N . LEU A 1 90 ? -4.101 10.057 8.573 1.00 93.75 90 LEU A N 1
ATOM 672 C CA . LEU A 1 90 ? -2.653 9.926 8.786 1.00 93.75 90 LEU A CA 1
ATOM 673 C C . LEU A 1 90 ? -1.852 10.442 7.582 1.00 93.75 90 LEU A C 1
ATOM 675 O O . LEU A 1 90 ? -0.686 10.810 7.713 1.00 93.75 90 LEU A O 1
ATOM 679 N N . ARG A 1 91 ? -2.462 10.429 6.390 1.00 93.06 91 ARG A N 1
ATOM 680 C CA . ARG A 1 91 ? -1.910 10.992 5.152 1.00 93.06 91 ARG A CA 1
ATOM 681 C C . ARG A 1 91 ? -3.047 11.401 4.220 1.00 93.06 91 ARG A C 1
ATOM 683 O O . ARG A 1 91 ? -3.935 10.589 3.973 1.00 93.06 91 ARG A O 1
ATOM 690 N N . GLY A 1 92 ? -2.953 12.585 3.619 1.00 91.88 92 GLY A N 1
ATOM 691 C CA . GLY A 1 92 ? -4.000 13.129 2.749 1.00 91.88 92 GLY A CA 1
ATOM 692 C C . GLY A 1 92 ? -5.158 13.728 3.547 1.00 91.88 92 GLY A C 1
ATOM 693 O O . GLY A 1 92 ? -4.994 14.062 4.717 1.00 91.88 92 GLY A O 1
ATOM 694 N N . GLU A 1 93 ? -6.312 13.862 2.902 1.00 91.38 93 GLU A N 1
ATOM 695 C CA . GLU A 1 93 ? -7.520 14.450 3.488 1.00 91.38 93 GLU A CA 1
ATOM 696 C C . GLU A 1 93 ? -8.524 13.364 3.895 1.00 91.38 93 GLU A C 1
ATOM 698 O O . GLU A 1 93 ? -8.573 12.284 3.296 1.00 91.38 93 GLU A O 1
ATOM 703 N N . LEU A 1 94 ? -9.323 13.651 4.928 1.00 91.19 94 LEU A N 1
ATOM 704 C CA . LEU A 1 94 ? -10.468 12.822 5.301 1.00 91.19 94 LEU A CA 1
ATOM 705 C C . LEU A 1 94 ? -11.552 12.952 4.218 1.00 91.19 94 LEU A C 1
ATOM 707 O O . LEU A 1 94 ? -11.918 14.075 3.874 1.00 91.19 94 LEU A O 1
ATOM 711 N N . PRO A 1 95 ? -12.082 11.839 3.682 1.00 87.75 95 PRO A N 1
ATOM 712 C CA . PRO A 1 95 ? -13.234 11.880 2.788 1.00 87.75 95 PRO A CA 1
ATOM 713 C C . PRO A 1 95 ? -14.430 12.554 3.465 1.00 87.75 95 PRO A C 1
ATOM 715 O O . PRO A 1 95 ? -14.680 12.294 4.639 1.00 87.75 95 PRO A O 1
ATOM 718 N N . GLU A 1 96 ? -15.217 13.333 2.717 1.00 87.12 96 GLU A N 1
ATOM 719 C CA . GLU A 1 96 ? -16.385 14.051 3.259 1.00 87.12 96 GLU A CA 1
ATOM 720 C C . GLU A 1 96 ? -17.369 13.139 4.006 1.00 87.12 96 GLU A C 1
ATOM 722 O O . GLU A 1 96 ? -17.925 13.537 5.020 1.00 87.12 96 GLU A O 1
ATOM 727 N N . GLY A 1 97 ? -17.545 11.890 3.559 1.00 85.06 97 GLY A N 1
ATOM 728 C CA . GLY A 1 97 ? -18.421 10.914 4.222 1.00 85.06 97 GLY A CA 1
ATOM 729 C C . GLY A 1 97 ? -17.900 10.356 5.554 1.00 85.06 97 GLY A C 1
ATOM 730 O O . GLY A 1 97 ? -18.556 9.493 6.134 1.00 85.06 97 GLY A O 1
ATOM 731 N N . LEU A 1 98 ? -16.715 10.781 6.003 1.00 80.56 98 LEU A N 1
ATOM 732 C CA . LEU A 1 98 ? -16.096 10.410 7.283 1.00 80.56 98 LEU A CA 1
ATOM 733 C C . LEU A 1 98 ? -15.848 11.620 8.204 1.00 80.56 98 LEU A C 1
ATOM 735 O O . LEU A 1 98 ? -15.248 11.436 9.266 1.00 80.56 98 LEU A O 1
ATOM 739 N N . LEU A 1 99 ? -16.268 12.823 7.790 1.00 71.44 99 LEU A N 1
ATOM 740 C CA . LEU A 1 99 ? -16.341 14.021 8.635 1.00 71.44 99 LEU A CA 1
ATOM 741 C C . LEU A 1 99 ? -17.576 13.954 9.544 1.00 71.44 99 LEU A C 1
ATOM 743 O O . LEU A 1 99 ? -17.450 14.398 10.707 1.00 71.44 99 LEU A O 1
#

Organism: NCBI:txid412755